Protein AF-A0AAF0KQP5-F1 (afdb_monomer_lite)

Structure (mmCIF, N/CA/C/O backbone):
data_AF-A0AAF0KQP5-F1
#
_entry.id   AF-A0AAF0KQP5-F1
#
loop_
_atom_site.group_PDB
_atom_site.id
_atom_site.type_symbol
_atom_site.label_atom_id
_atom_site.label_alt_id
_atom_site.label_comp_id
_atom_site.label_asym_id
_atom_site.label_entity_id
_atom_site.label_seq_id
_atom_site.pdbx_PDB_ins_code
_atom_site.Cartn_x
_atom_site.Cartn_y
_atom_site.Cartn_z
_atom_site.occupancy
_atom_site.B_iso_or_equiv
_atom_site.auth_seq_id
_atom_site.auth_comp_id
_atom_site.auth_asym_id
_atom_site.auth_atom_id
_atom_site.pdbx_PDB_model_num
ATOM 1 N N . MET A 1 1 ? 13.961 -15.107 -1.367 1.00 47.12 1 MET A N 1
ATOM 2 C CA . MET A 1 1 ? 13.129 -13.951 -0.973 1.00 47.12 1 MET A CA 1
ATOM 3 C C . MET A 1 1 ? 11.724 -14.183 -1.497 1.00 47.12 1 MET A C 1
ATOM 5 O O . MET A 1 1 ? 11.609 -14.449 -2.691 1.00 47.12 1 MET A O 1
ATOM 9 N N . ARG A 1 2 ? 10.715 -14.210 -0.618 1.00 50.97 2 ARG A N 1
ATOM 10 C CA . ARG A 1 2 ? 9.311 -14.435 -0.998 1.00 50.97 2 ARG A CA 1
ATOM 11 C C . ARG A 1 2 ? 8.728 -13.140 -1.572 1.00 50.97 2 ARG A C 1
ATOM 13 O O . ARG A 1 2 ? 9.056 -12.061 -1.087 1.00 50.97 2 ARG A O 1
ATOM 20 N N . ASP A 1 3 ? 7.950 -13.262 -2.641 1.00 56.28 3 ASP A N 1
ATOM 21 C CA . ASP A 1 3 ? 7.254 -12.137 -3.270 1.00 56.28 3 ASP A CA 1
ATOM 22 C C . ASP A 1 3 ? 5.958 -11.833 -2.529 1.00 56.28 3 ASP A C 1
ATOM 24 O O . ASP A 1 3 ? 5.258 -12.753 -2.108 1.00 56.28 3 ASP A O 1
ATOM 28 N N . THR A 1 4 ? 5.624 -10.551 -2.381 1.00 55.00 4 THR A N 1
ATOM 29 C CA . THR A 1 4 ? 4.336 -10.152 -1.810 1.00 55.00 4 THR A CA 1
ATOM 30 C C . THR A 1 4 ? 3.235 -10.321 -2.865 1.00 55.00 4 THR A C 1
ATOM 32 O O . THR A 1 4 ? 3.429 -9.887 -4.004 1.00 55.00 4 THR A O 1
ATOM 35 N N . PRO A 1 5 ? 2.079 -10.920 -2.526 1.00 57.53 5 PRO A N 1
ATOM 36 C CA . PRO A 1 5 ? 0.927 -10.970 -3.412 1.00 57.53 5 PRO A CA 1
ATOM 37 C C . PRO A 1 5 ? 0.431 -9.557 -3.720 1.00 57.53 5 PRO A C 1
ATOM 39 O O . PRO A 1 5 ? 0.281 -8.724 -2.827 1.00 57.53 5 PRO A O 1
ATOM 42 N N . ILE A 1 6 ? 0.203 -9.298 -5.004 1.00 62.84 6 ILE A N 1
ATOM 43 C CA . ILE A 1 6 ? -0.215 -8.007 -5.544 1.00 62.84 6 ILE A CA 1
ATOM 44 C C . ILE A 1 6 ? -1.263 -8.231 -6.647 1.00 62.84 6 ILE A C 1
ATOM 46 O O . ILE A 1 6 ? -1.119 -9.194 -7.406 1.00 62.84 6 ILE A O 1
ATOM 50 N N . PRO A 1 7 ? -2.273 -7.351 -6.798 1.00 70.25 7 PRO A N 1
ATOM 51 C CA . PRO A 1 7 ? -2.627 -6.218 -5.932 1.00 70.25 7 PRO A CA 1
ATOM 52 C C . PRO A 1 7 ? -3.073 -6.620 -4.514 1.00 70.25 7 PRO A C 1
ATOM 54 O O . PRO A 1 7 ? -3.452 -7.764 -4.270 1.00 70.25 7 PRO A O 1
ATOM 57 N N . ILE A 1 8 ? -3.030 -5.652 -3.592 1.00 76.81 8 ILE A N 1
ATOM 58 C CA . ILE A 1 8 ? -3.618 -5.764 -2.249 1.00 76.81 8 ILE A CA 1
ATOM 59 C C . ILE A 1 8 ? -4.880 -4.907 -2.223 1.00 76.81 8 ILE A C 1
ATOM 61 O O . ILE A 1 8 ? -4.806 -3.697 -2.449 1.00 76.81 8 ILE A O 1
ATOM 65 N N . THR A 1 9 ? -6.016 -5.532 -1.928 1.00 78.75 9 THR A N 1
ATOM 66 C CA . THR A 1 9 ? -7.320 -4.868 -1.790 1.00 78.75 9 THR A CA 1
ATOM 67 C C . THR A 1 9 ? -7.953 -5.218 -0.447 1.00 78.75 9 THR A C 1
ATOM 69 O O . THR A 1 9 ? -7.864 -6.368 -0.012 1.00 78.75 9 THR A O 1
ATOM 72 N N . VAL A 1 10 ? -8.605 -4.251 0.196 1.00 78.62 10 VAL A N 1
ATOM 73 C CA . VAL A 1 10 ? -9.382 -4.446 1.432 1.00 78.62 10 VAL A CA 1
ATOM 74 C C . VAL A 1 10 ? -10.782 -3.905 1.192 1.00 78.62 10 VAL A C 1
ATOM 76 O O . VAL A 1 10 ? -10.909 -2.727 0.897 1.00 78.62 10 VAL A O 1
ATOM 79 N N . GLU A 1 11 ? -11.818 -4.743 1.285 1.00 76.88 11 GLU A N 1
ATOM 80 C CA . GLU A 1 11 ? -13.216 -4.315 1.060 1.00 76.88 11 GLU A CA 1
ATOM 81 C C . GLU A 1 11 ? -13.423 -3.601 -0.294 1.00 76.88 11 GLU A C 1
ATOM 83 O O . GLU A 1 11 ? -14.128 -2.605 -0.406 1.00 76.88 11 GLU A O 1
ATOM 88 N N . GLY A 1 12 ? -12.749 -4.086 -1.342 1.00 76.56 12 GLY A N 1
ATOM 89 C CA . GLY A 1 12 ? -12.778 -3.475 -2.676 1.00 76.56 12 GLY A CA 1
ATOM 90 C C . GLY A 1 12 ? -11.893 -2.231 -2.840 1.00 76.56 12 GLY A C 1
ATOM 91 O O . GLY A 1 12 ? -11.678 -1.794 -3.968 1.00 76.56 12 GLY A O 1
ATOM 92 N N . GLU A 1 13 ? -11.314 -1.702 -1.760 1.00 83.00 13 GLU A N 1
ATOM 93 C CA . GLU A 1 13 ? -10.404 -0.556 -1.779 1.00 83.00 13 GLU A CA 1
ATOM 94 C C . GLU A 1 13 ? -8.976 -1.006 -2.153 1.00 83.00 13 GLU A C 1
ATOM 96 O O . GLU A 1 13 ? -8.345 -1.765 -1.401 1.00 83.00 13 GLU A O 1
ATOM 101 N N . PRO A 1 14 ? -8.430 -0.604 -3.319 1.00 86.81 14 PRO A N 1
ATOM 102 C CA . PRO A 1 14 ? -7.062 -0.935 -3.696 1.00 86.81 14 PRO A CA 1
ATOM 103 C C . PRO A 1 14 ? -6.021 -0.193 -2.855 1.00 86.81 14 PRO A C 1
ATOM 105 O O . PRO A 1 14 ? -5.731 0.982 -3.071 1.00 86.81 14 PRO A O 1
ATOM 108 N N . ILE A 1 15 ? -5.362 -0.932 -1.966 1.00 89.75 15 ILE A N 1
ATOM 109 C CA . ILE A 1 15 ? -4.274 -0.427 -1.121 1.00 89.75 15 ILE A CA 1
ATOM 110 C C . ILE A 1 15 ? -2.980 -0.291 -1.920 1.00 89.75 15 ILE A C 1
ATOM 112 O O . ILE A 1 15 ? -2.255 0.699 -1.804 1.00 89.75 15 ILE A O 1
ATOM 116 N N . LEU A 1 16 ? -2.678 -1.297 -2.743 1.00 87.44 16 LEU A N 1
ATOM 117 C CA . LEU A 1 16 ? -1.441 -1.354 -3.508 1.00 87.44 16 LEU A CA 1
ATOM 118 C C . LEU A 1 16 ? -1.691 -1.958 -4.888 1.00 87.44 16 LEU A C 1
ATOM 120 O O . LEU A 1 16 ? -2.066 -3.127 -5.008 1.00 87.44 16 LEU A O 1
ATOM 124 N N . ILE A 1 17 ? -1.446 -1.159 -5.926 1.00 85.25 17 ILE A N 1
ATOM 125 C CA . ILE A 1 17 ? -1.570 -1.558 -7.329 1.00 85.25 17 ILE A CA 1
ATOM 126 C C . ILE A 1 17 ? -0.213 -1.432 -8.012 1.00 85.25 17 ILE A C 1
ATOM 128 O O . ILE A 1 17 ? 0.473 -0.415 -7.887 1.00 85.25 17 ILE A O 1
ATOM 132 N N . PHE A 1 18 ? 0.111 -2.439 -8.822 1.00 80.69 18 PHE A N 1
ATOM 133 C CA . PHE A 1 18 ? 1.209 -2.389 -9.775 1.00 80.69 18 PHE A CA 1
ATOM 134 C C . PHE A 1 18 ? 0.685 -2.600 -11.187 1.00 80.69 18 PHE A C 1
ATOM 136 O O . PHE A 1 18 ? -0.139 -3.480 -11.427 1.00 80.69 18 PHE A O 1
ATOM 143 N N . ALA A 1 19 ? 1.186 -1.811 -12.131 1.00 77.69 19 ALA A N 1
ATOM 144 C CA . ALA A 1 19 ? 0.907 -2.000 -13.546 1.00 77.69 19 ALA A CA 1
ATOM 145 C C . ALA A 1 19 ? 2.209 -1.989 -14.359 1.00 77.69 19 ALA A C 1
ATOM 147 O O . ALA A 1 19 ? 3.138 -1.244 -14.020 1.00 77.69 19 ALA A O 1
ATOM 148 N N . PRO A 1 20 ? 2.285 -2.773 -15.452 1.00 71.56 20 PRO A N 1
ATOM 149 C CA . PRO A 1 20 ? 3.423 -2.735 -16.356 1.00 71.56 20 PRO A CA 1
ATOM 150 C C . PRO A 1 20 ? 3.731 -1.312 -16.858 1.00 71.56 20 PRO A C 1
ATOM 152 O O . PRO A 1 20 ? 2.839 -0.455 -16.920 1.00 71.56 20 PRO A O 1
ATOM 155 N N . PRO A 1 21 ? 4.983 -1.042 -17.260 1.00 71.62 21 PRO A N 1
ATOM 156 C CA . PRO A 1 21 ? 5.338 0.226 -17.879 1.00 71.62 21 PRO A CA 1
ATOM 157 C C . PRO A 1 21 ? 4.533 0.494 -19.158 1.00 71.62 21 PRO A C 1
ATOM 159 O O . PRO A 1 21 ? 4.351 -0.400 -19.978 1.00 71.62 21 PRO A O 1
ATOM 162 N N . ARG A 1 22 ? 4.128 1.751 -19.393 1.00 72.44 22 ARG A N 1
ATOM 163 C CA . ARG A 1 22 ? 3.423 2.147 -20.635 1.00 72.44 22 ARG A CA 1
ATOM 164 C C . ARG A 1 22 ? 4.296 2.095 -21.892 1.00 72.44 22 ARG A C 1
ATOM 166 O O . ARG A 1 22 ? 3.774 2.054 -22.998 1.00 72.44 22 ARG A O 1
ATOM 173 N N . ARG A 1 23 ? 5.617 2.177 -21.731 1.00 77.44 23 ARG A N 1
ATOM 174 C CA . ARG A 1 23 ? 6.595 2.136 -22.824 1.00 77.44 23 ARG A CA 1
ATOM 175 C C . ARG A 1 23 ? 7.513 0.946 -22.610 1.00 77.44 23 ARG A C 1
ATOM 177 O O . ARG A 1 23 ? 7.899 0.682 -21.470 1.00 77.44 23 ARG A O 1
ATOM 184 N N . SER A 1 24 ? 7.915 0.285 -23.692 1.00 64.06 24 SER A N 1
ATOM 185 C CA . SER A 1 24 ? 9.032 -0.658 -23.682 1.00 64.06 24 SER A CA 1
ATOM 186 C C . SER A 1 24 ? 10.245 0.067 -23.101 1.00 64.06 24 SER A C 1
ATOM 188 O O . SER A 1 24 ? 10.770 0.988 -23.717 1.00 64.06 24 SER A O 1
ATOM 190 N N . ASN A 1 25 ? 10.626 -0.315 -21.884 1.00 67.69 25 ASN A N 1
ATOM 191 C CA . ASN A 1 25 ? 11.652 0.282 -21.028 1.00 67.69 25 ASN A CA 1
ATOM 192 C C . ASN A 1 25 ? 11.264 1.319 -19.950 1.00 67.69 25 ASN A C 1
ATOM 194 O O . ASN A 1 25 ? 12.149 1.821 -19.255 1.00 67.69 25 ASN A O 1
ATOM 198 N N . GLY A 1 26 ? 9.982 1.599 -19.726 1.00 68.69 26 GLY A N 1
ATOM 199 C CA . GLY A 1 26 ? 9.563 2.469 -18.620 1.00 68.69 26 GLY A CA 1
ATOM 200 C C . GLY A 1 26 ? 9.690 1.820 -17.230 1.00 68.69 26 GLY A C 1
ATOM 201 O O . GLY A 1 26 ? 9.978 0.627 -17.101 1.00 68.69 26 GLY A O 1
ATOM 202 N N . ALA A 1 27 ? 9.433 2.608 -16.185 1.00 74.38 27 ALA A N 1
ATOM 203 C CA . ALA A 1 27 ? 9.273 2.103 -14.823 1.00 74.38 27 ALA A CA 1
ATOM 204 C C . ALA A 1 27 ? 7.907 1.417 -14.645 1.00 74.38 27 ALA A C 1
ATOM 206 O O . ALA A 1 27 ? 6.914 1.838 -15.246 1.00 74.38 27 ALA A O 1
ATOM 207 N N . THR A 1 28 ? 7.857 0.384 -13.800 1.00 78.44 28 THR A N 1
ATOM 208 C CA . THR A 1 28 ? 6.590 -0.175 -13.301 1.00 78.44 28 THR A CA 1
ATOM 209 C C . THR A 1 28 ? 5.797 0.945 -12.629 1.00 78.44 28 TH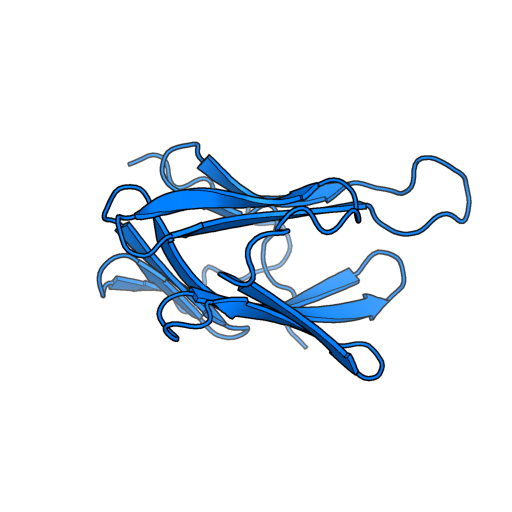R A C 1
ATOM 211 O O . THR A 1 28 ? 6.370 1.768 -11.912 1.00 78.44 28 THR A O 1
ATOM 214 N N . ARG A 1 29 ? 4.494 1.026 -12.904 1.00 84.94 29 ARG A N 1
ATOM 215 C CA . ARG A 1 29 ? 3.613 2.010 -12.269 1.00 84.94 29 ARG A CA 1
ATOM 216 C C . ARG A 1 29 ? 3.158 1.469 -10.929 1.00 84.94 29 ARG A C 1
ATOM 218 O O . ARG A 1 29 ? 2.676 0.344 -10.862 1.00 84.94 29 ARG A O 1
ATOM 225 N N . ILE A 1 30 ? 3.293 2.293 -9.907 1.00 87.25 30 ILE A N 1
ATOM 226 C CA . ILE A 1 30 ? 2.921 2.009 -8.532 1.00 87.25 30 ILE A CA 1
ATOM 227 C C . ILE A 1 30 ? 1.829 3.003 -8.163 1.00 87.25 30 ILE A C 1
ATOM 229 O O . ILE A 1 30 ? 2.003 4.207 -8.360 1.00 87.25 30 ILE A O 1
ATOM 233 N N . SER A 1 31 ? 0.724 2.503 -7.624 1.00 91.62 31 SER A N 1
ATOM 234 C CA . SER A 1 31 ? -0.246 3.332 -6.916 1.00 91.62 31 SER A CA 1
ATOM 235 C C . SER A 1 31 ? -0.429 2.787 -5.507 1.00 91.62 31 SER A C 1
ATOM 237 O O . SER A 1 31 ? -0.580 1.579 -5.325 1.00 91.62 31 SER A O 1
ATOM 239 N N . VAL A 1 32 ? -0.394 3.680 -4.519 1.00 93.81 32 VAL A N 1
ATOM 240 C CA . VAL A 1 32 ? -0.532 3.348 -3.097 1.00 93.81 32 VAL A CA 1
ATOM 241 C C . VAL A 1 32 ? -1.603 4.224 -2.479 1.00 93.81 32 VAL A C 1
ATOM 243 O O . VAL A 1 32 ? -1.553 5.451 -2.615 1.00 93.81 32 VAL A O 1
ATOM 246 N N . ARG A 1 33 ? -2.529 3.591 -1.768 1.00 95.12 33 ARG A N 1
ATOM 247 C CA . ARG A 1 33 ? -3.581 4.245 -1.001 1.00 95.12 33 ARG A CA 1
ATOM 248 C C . ARG A 1 33 ? -3.612 3.653 0.398 1.00 95.12 33 ARG A C 1
ATOM 250 O O . ARG A 1 33 ? -3.707 2.443 0.554 1.00 95.12 33 ARG A O 1
ATOM 257 N N . LEU A 1 34 ? -3.493 4.505 1.406 1.00 94.88 34 LEU A N 1
ATOM 258 C CA . LEU A 1 34 ? -3.527 4.123 2.819 1.00 94.88 34 LEU A CA 1
ATOM 259 C C . LEU A 1 34 ? -4.579 4.981 3.516 1.00 94.88 3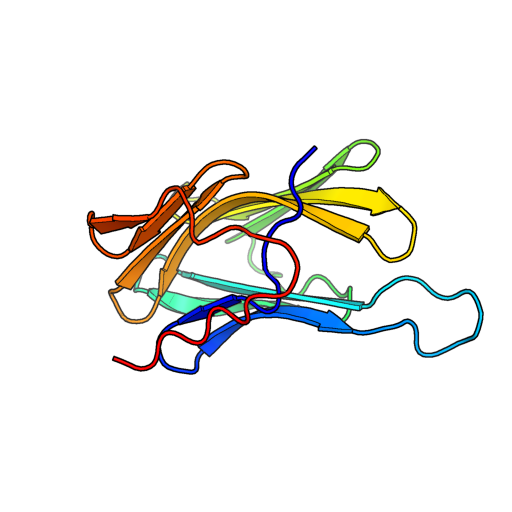4 LEU A C 1
ATOM 261 O O . LEU A 1 34 ? -4.889 6.067 3.035 1.00 94.88 34 LEU A O 1
ATOM 265 N N . GLY A 1 35 ? -5.126 4.528 4.638 1.00 93.75 35 GLY A N 1
ATOM 266 C CA . GLY A 1 35 ? -6.037 5.367 5.405 1.00 93.75 35 GLY A CA 1
ATOM 267 C C . GLY A 1 35 ? -5.312 6.436 6.223 1.00 93.75 35 GLY A C 1
ATOM 268 O O . GLY A 1 35 ? -4.198 6.219 6.713 1.00 93.75 35 GLY A O 1
ATOM 269 N N . ALA A 1 36 ? -5.957 7.594 6.342 1.00 92.12 36 ALA A N 1
ATOM 270 C CA . ALA A 1 36 ? -5.610 8.657 7.274 1.00 92.12 36 ALA A CA 1
ATOM 271 C C . ALA A 1 36 ? -5.931 8.257 8.727 1.00 92.12 36 ALA A C 1
ATOM 273 O O . ALA A 1 36 ? -6.398 7.153 9.004 1.00 92.12 36 ALA A O 1
ATOM 274 N N . ALA A 1 37 ? -5.710 9.183 9.662 1.00 88.75 37 ALA A N 1
ATOM 275 C CA . ALA A 1 37 ? -5.945 8.970 11.092 1.00 88.75 37 ALA A CA 1
ATOM 276 C C . ALA A 1 37 ? -7.393 8.589 11.448 1.00 88.75 37 ALA A C 1
ATOM 278 O O . ALA A 1 37 ? -7.628 7.923 12.453 1.00 88.75 37 ALA A O 1
ATOM 279 N N . ASP A 1 38 ? -8.359 9.006 10.634 1.00 90.12 38 ASP A N 1
ATOM 280 C CA . ASP A 1 38 ? -9.780 8.668 10.758 1.00 90.12 38 ASP A CA 1
ATOM 281 C C . ASP A 1 38 ? -10.170 7.394 9.978 1.00 90.12 38 ASP A C 1
ATOM 283 O O . ASP A 1 38 ? -11.327 6.981 9.998 1.00 90.12 38 ASP A O 1
ATOM 287 N N . GLY A 1 39 ? -9.217 6.755 9.294 1.00 89.88 39 GLY A N 1
ATOM 288 C CA . GLY A 1 39 ? -9.449 5.607 8.424 1.00 89.88 39 GLY A CA 1
ATOM 289 C C . GLY A 1 39 ? -9.955 5.959 7.022 1.00 89.88 39 GLY A C 1
ATOM 290 O O . GLY A 1 39 ? -10.217 5.041 6.241 1.00 89.88 39 GLY A O 1
ATOM 291 N N . THR A 1 40 ? -10.077 7.244 6.673 1.00 92.69 40 THR A N 1
ATOM 292 C CA . THR A 1 40 ? -10.460 7.680 5.324 1.00 92.69 40 THR A CA 1
ATOM 293 C C . THR A 1 40 ? -9.338 7.355 4.331 1.00 92.69 40 THR A C 1
ATOM 295 O O . THR A 1 40 ? -8.186 7.705 4.598 1.00 92.69 40 THR A O 1
ATOM 298 N N . PRO A 1 41 ? -9.621 6.716 3.179 1.00 92.94 41 PRO A N 1
ATOM 299 C CA . PRO A 1 41 ? -8.611 6.449 2.158 1.00 92.94 41 PRO A CA 1
ATOM 300 C C . PRO A 1 41 ? -7.927 7.721 1.640 1.00 92.94 41 PRO A C 1
ATOM 302 O O . PRO A 1 41 ? -8.583 8.669 1.212 1.00 92.94 41 PRO A O 1
ATOM 305 N N . VAL A 1 42 ? -6.595 7.711 1.594 1.00 94.69 42 VAL A N 1
ATOM 306 C CA . VAL A 1 42 ? -5.763 8.778 1.027 1.00 94.69 42 VAL A CA 1
ATOM 307 C C . VAL A 1 42 ? -4.882 8.208 -0.071 1.00 94.69 42 VAL A C 1
ATOM 309 O O . VAL A 1 42 ? -4.094 7.284 0.145 1.00 94.69 42 VAL A O 1
ATOM 312 N N . GLN A 1 43 ? -4.984 8.784 -1.269 1.00 96.00 43 GLN A N 1
ATOM 313 C CA . GLN A 1 43 ? -4.070 8.476 -2.362 1.00 96.00 43 GLN A CA 1
ATOM 314 C C . GLN A 1 43 ? -2.690 9.067 -2.050 1.00 96.00 43 GLN A C 1
ATOM 316 O O . GLN A 1 43 ? -2.528 10.283 -2.059 1.00 96.00 43 GLN A O 1
ATOM 321 N N . LEU A 1 44 ? -1.690 8.221 -1.801 1.00 96.38 44 LEU A N 1
ATOM 322 C CA . LEU A 1 44 ? -0.322 8.676 -1.526 1.00 96.38 44 LEU A CA 1
ATOM 323 C C . LEU A 1 44 ? 0.515 8.748 -2.794 1.00 96.38 44 LEU A C 1
ATOM 325 O O . LEU A 1 44 ? 1.200 9.737 -3.045 1.00 96.38 44 LEU A O 1
ATOM 329 N N . ILE A 1 45 ? 0.444 7.691 -3.601 1.00 95.19 45 ILE A N 1
ATOM 330 C CA . ILE A 1 45 ? 1.112 7.621 -4.897 1.00 95.19 45 ILE A CA 1
ATOM 331 C C . ILE A 1 45 ? 0.070 7.275 -5.943 1.00 95.19 45 ILE A C 1
ATOM 333 O O . ILE A 1 45 ? -0.578 6.247 -5.792 1.00 95.19 45 ILE A O 1
ATOM 337 N N . ASP A 1 46 ? -0.072 8.061 -7.004 1.00 92.94 46 ASP A N 1
ATOM 338 C CA . ASP A 1 46 ? -0.879 7.696 -8.171 1.00 92.94 46 ASP A CA 1
ATOM 339 C C . ASP A 1 46 ? 0.013 7.544 -9.404 1.00 92.94 46 ASP A C 1
ATOM 341 O O . ASP A 1 46 ? 0.546 8.512 -9.939 1.00 92.94 46 ASP A O 1
ATOM 345 N N . GLY A 1 47 ? 0.228 6.306 -9.849 1.00 88.88 47 GLY A N 1
ATOM 346 C CA . GLY A 1 47 ? 0.995 6.035 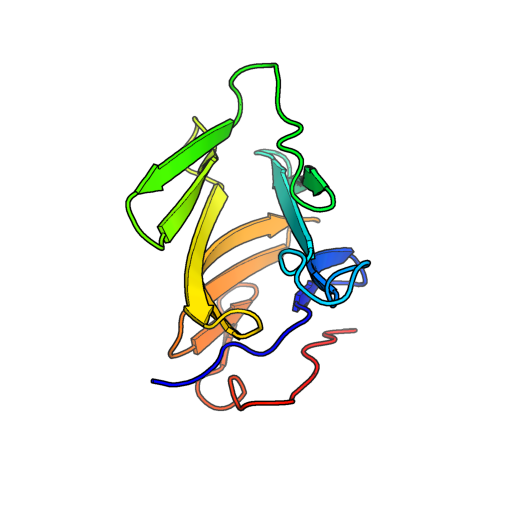-11.057 1.00 88.88 47 GLY A CA 1
ATOM 347 C C . GLY A 1 47 ? 2.423 6.579 -11.019 1.00 88.88 47 GLY A C 1
ATOM 348 O O . GLY A 1 47 ? 2.889 7.063 -12.049 1.00 88.88 47 GLY A O 1
ATOM 349 N N . ASN A 1 48 ? 3.098 6.447 -9.874 1.00 89.38 48 ASN A N 1
ATOM 350 C CA . ASN A 1 48 ? 4.418 6.997 -9.525 1.00 89.38 48 ASN A CA 1
ATOM 351 C C . ASN A 1 48 ? 4.459 8.494 -9.171 1.00 89.38 48 ASN A C 1
ATOM 353 O O . ASN A 1 48 ? 5.546 9.015 -8.928 1.00 89.38 48 ASN A O 1
ATOM 357 N N . GLU A 1 49 ? 3.324 9.188 -9.104 1.00 93.12 49 GLU A N 1
ATOM 358 C CA . GLU A 1 49 ? 3.268 10.578 -8.647 1.00 93.12 49 GLU A CA 1
ATOM 359 C C . GLU A 1 49 ? 2.929 10.645 -7.154 1.00 93.12 49 GLU A C 1
ATOM 361 O O . GLU A 1 49 ? 1.894 10.131 -6.736 1.00 93.12 49 GLU A O 1
ATOM 366 N N . TRP A 1 50 ? 3.775 11.297 -6.353 1.00 95.44 50 TRP A N 1
ATOM 367 C CA . TRP A 1 50 ? 3.471 11.615 -4.955 1.00 95.44 50 TRP A CA 1
ATOM 368 C C . TRP A 1 50 ? 2.388 12.696 -4.881 1.00 95.44 50 TRP A C 1
ATOM 370 O O . TRP A 1 50 ? 2.542 13.758 -5.481 1.00 95.44 50 TRP A O 1
ATOM 380 N N . LYS A 1 51 ? 1.294 12.434 -4.160 1.00 97.44 51 LYS A N 1
ATOM 381 C CA . LYS A 1 51 ? 0.122 13.328 -4.104 1.00 97.44 51 LYS A CA 1
ATOM 382 C C . LYS A 1 51 ? 0.023 14.200 -2.842 1.00 97.44 51 LYS A C 1
ATOM 384 O O . LYS A 1 51 ? -0.435 15.333 -2.985 1.00 97.44 51 LYS A O 1
ATOM 389 N N . PRO A 1 52 ? 0.414 13.743 -1.634 1.00 94.44 52 PRO A N 1
ATOM 390 C CA . PRO A 1 52 ? 0.307 14.563 -0.430 1.00 94.44 52 PRO A CA 1
ATOM 391 C C . PRO A 1 52 ? 1.099 15.873 -0.527 1.00 94.44 52 PRO A C 1
ATOM 393 O O . PRO A 1 52 ? 2.277 15.873 -0.888 1.00 94.44 52 PRO A O 1
ATOM 396 N N . ASN A 1 53 ? 0.460 16.985 -0.163 1.00 93.69 53 ASN A N 1
ATOM 397 C CA . ASN A 1 53 ? 1.021 18.339 -0.245 1.00 93.69 53 ASN A CA 1
ATOM 398 C C . ASN A 1 53 ? 0.879 19.154 1.057 1.00 93.69 53 ASN A C 1
ATOM 400 O O . ASN A 1 53 ? 1.348 20.286 1.124 1.00 93.69 53 ASN A O 1
ATOM 404 N N . ASP A 1 54 ? 0.270 18.577 2.092 1.00 92.19 54 ASP A N 1
ATOM 405 C CA . ASP A 1 54 ? -0.080 19.221 3.366 1.00 92.19 54 ASP A CA 1
ATOM 406 C C . ASP A 1 54 ? 0.842 18.810 4.532 1.00 92.19 54 ASP A C 1
ATOM 408 O O . ASP A 1 54 ? 0.646 19.229 5.671 1.00 92.19 54 ASP A O 1
ATOM 412 N N . GLY A 1 55 ? 1.847 17.970 4.264 1.00 92.50 55 GLY A N 1
ATOM 413 C CA . GLY A 1 55 ? 2.773 17.458 5.276 1.00 92.50 55 GLY A CA 1
ATOM 414 C C . GLY A 1 55 ? 2.186 16.380 6.193 1.00 92.50 55 GLY A C 1
ATOM 415 O O . GLY A 1 55 ? 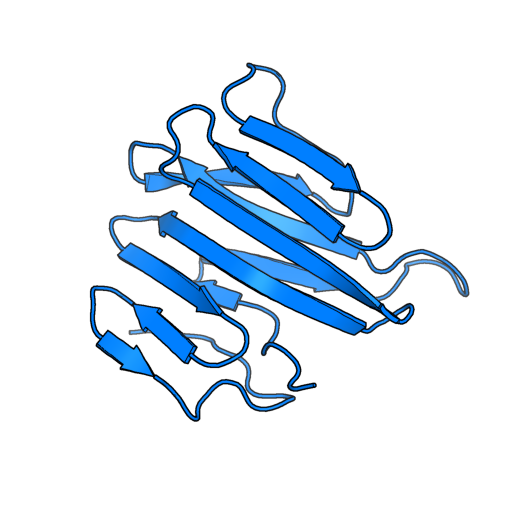2.835 16.006 7.170 1.00 92.50 55 GLY A O 1
ATOM 416 N N . SER A 1 56 ? 0.994 15.850 5.897 1.00 93.19 56 SER A N 1
ATOM 417 C CA . SER A 1 56 ? 0.398 14.728 6.643 1.00 93.19 56 SER A CA 1
ATOM 418 C C . SER A 1 56 ? 1.125 13.398 6.410 1.00 93.19 56 SER A C 1
ATOM 420 O O . SER A 1 56 ? 1.038 12.483 7.235 1.00 93.19 56 SER A O 1
ATOM 422 N N . TRP A 1 57 ? 1.890 13.318 5.319 1.00 96.44 57 TRP A N 1
ATOM 423 C CA . TRP A 1 57 ? 2.703 12.171 4.951 1.00 96.44 57 TRP A CA 1
ATOM 424 C C . TRP A 1 57 ? 4.098 12.586 4.496 1.00 96.44 57 TRP A C 1
ATOM 426 O O . TRP A 1 57 ? 4.301 13.633 3.878 1.00 96.44 57 TRP A O 1
ATOM 436 N N . HIS A 1 58 ? 5.051 11.696 4.733 1.00 96.31 58 HIS A N 1
ATOM 437 C CA . HIS A 1 58 ? 6.426 11.811 4.287 1.00 96.31 58 HIS A CA 1
ATOM 438 C C . HIS A 1 58 ? 6.764 10.701 3.301 1.00 96.31 58 HIS A C 1
ATOM 440 O O . HIS A 1 58 ? 6.434 9.535 3.525 1.00 96.31 58 HIS A O 1
ATOM 446 N N . PHE A 1 59 ? 7.478 11.077 2.244 1.00 95.75 59 PHE A N 1
ATOM 447 C CA . PHE A 1 59 ? 8.076 10.160 1.289 1.00 95.75 59 PHE A CA 1
ATOM 448 C C . PHE A 1 59 ? 9.597 10.192 1.418 1.00 95.75 59 PHE A C 1
ATOM 450 O O . PHE A 1 59 ? 10.202 11.263 1.469 1.00 95.75 59 PHE A O 1
ATOM 457 N N . LEU A 1 60 ? 10.219 9.018 1.435 1.00 96.06 60 LEU A N 1
ATOM 458 C CA . LEU A 1 60 ? 11.667 8.872 1.445 1.00 96.06 60 LEU A CA 1
ATOM 459 C C . LEU A 1 60 ? 12.087 7.769 0.475 1.00 96.06 60 LEU A C 1
ATOM 461 O O . LEU A 1 60 ? 11.627 6.636 0.576 1.00 96.06 60 LEU A O 1
ATOM 465 N N . LEU A 1 61 ? 13.023 8.095 -0.415 1.00 92.06 61 LEU A N 1
ATOM 466 C CA . LEU A 1 61 ? 13.719 7.133 -1.264 1.00 92.06 61 LEU A CA 1
ATOM 467 C C . LEU A 1 61 ? 15.158 6.972 -0.766 1.00 92.06 61 LEU A C 1
ATOM 469 O O . LEU A 1 61 ? 15.910 7.947 -0.711 1.00 92.06 61 LEU A O 1
ATOM 473 N N . ARG A 1 62 ? 15.558 5.747 -0.413 1.00 93.75 62 ARG A N 1
ATOM 474 C CA . ARG A 1 62 ? 16.952 5.400 -0.092 1.00 93.75 62 ARG A CA 1
ATOM 475 C C . ARG A 1 62 ? 17.355 4.126 -0.823 1.00 93.75 62 ARG A C 1
ATOM 477 O O . ARG A 1 62 ? 16.919 3.037 -0.460 1.00 93.75 62 ARG A O 1
ATOM 484 N N . GLY A 1 63 ? 18.214 4.262 -1.832 1.00 89.81 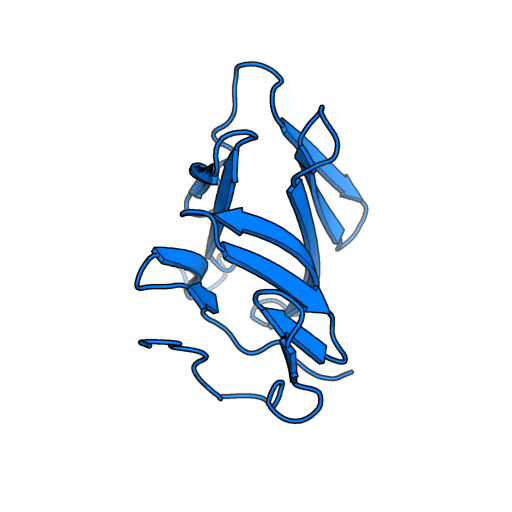63 GLY A N 1
ATOM 485 C CA . GLY A 1 63 ? 18.608 3.136 -2.680 1.00 89.81 63 GLY A CA 1
ATOM 486 C C . GLY A 1 63 ? 17.408 2.584 -3.451 1.00 89.81 63 GLY A C 1
ATOM 487 O O . GLY A 1 63 ? 16.776 3.318 -4.205 1.00 89.81 63 GLY A O 1
ATOM 488 N N . ASP A 1 64 ? 17.090 1.307 -3.240 1.00 86.06 64 ASP A N 1
ATOM 489 C CA . ASP A 1 64 ? 15.950 0.608 -3.843 1.00 86.06 64 ASP A CA 1
ATOM 490 C C . ASP A 1 64 ? 14.676 0.636 -2.973 1.00 86.06 64 ASP A C 1
ATOM 492 O O . ASP A 1 64 ? 13.663 0.043 -3.358 1.00 86.06 64 ASP A O 1
ATOM 496 N N . ARG A 1 65 ? 14.708 1.314 -1.815 1.00 91.56 65 ARG A N 1
ATOM 497 C CA . ARG A 1 65 ? 13.606 1.374 -0.843 1.00 91.56 65 ARG A CA 1
ATOM 498 C C . ARG A 1 65 ? 12.832 2.684 -0.885 1.00 91.56 65 ARG A C 1
ATOM 500 O O . ARG A 1 65 ? 13.410 3.765 -0.775 1.00 91.56 65 ARG A O 1
ATOM 507 N N . TYR A 1 66 ? 11.516 2.547 -0.945 1.00 93.50 66 TYR A N 1
ATOM 508 C CA . TYR A 1 66 ? 10.517 3.605 -0.938 1.00 93.50 66 TYR A CA 1
ATOM 509 C C . TYR A 1 66 ? 9.751 3.506 0.377 1.00 93.50 66 TYR A C 1
ATOM 511 O O . TYR A 1 66 ? 9.105 2.490 0.628 1.00 93.50 66 TYR A O 1
ATOM 519 N N . SER A 1 67 ? 9.810 4.548 1.197 1.00 95.56 67 SER A N 1
ATOM 520 C CA . SER A 1 67 ? 9.095 4.619 2.468 1.00 95.56 67 SER A CA 1
ATOM 521 C C . SER A 1 67 ? 8.071 5.744 2.431 1.00 95.56 67 SER A C 1
ATOM 523 O O . SER A 1 67 ? 8.413 6.896 2.167 1.00 95.56 67 SER A O 1
ATOM 525 N N . MET A 1 68 ? 6.826 5.404 2.743 1.00 96.81 68 MET A N 1
ATOM 526 C CA . MET A 1 68 ? 5.711 6.323 2.931 1.00 96.81 68 MET A CA 1
ATOM 527 C C . MET A 1 68 ? 5.257 6.223 4.381 1.00 96.81 68 MET A C 1
ATOM 529 O O . MET A 1 68 ? 4.897 5.140 4.840 1.00 96.81 68 MET A O 1
ATOM 533 N N . MET A 1 69 ? 5.303 7.330 5.113 1.00 96.94 69 MET A N 1
ATOM 534 C CA . MET A 1 69 ? 5.020 7.348 6.549 1.00 96.94 69 MET A CA 1
ATOM 535 C C . MET A 1 69 ? 4.068 8.485 6.864 1.00 96.94 69 MET A C 1
ATOM 537 O O . MET A 1 69 ? 4.320 9.618 6.457 1.00 96.94 69 MET A O 1
ATOM 541 N N . ALA A 1 70 ? 3.001 8.202 7.597 1.00 95.75 70 ALA A N 1
ATOM 542 C CA . ALA A 1 70 ? 2.157 9.257 8.125 1.00 95.75 70 ALA A CA 1
ATOM 543 C C . ALA A 1 70 ? 2.916 9.996 9.231 1.00 95.75 70 ALA A C 1
ATOM 545 O O . ALA A 1 70 ? 3.589 9.375 10.057 1.00 95.75 70 ALA A O 1
ATOM 546 N N . THR A 1 71 ? 2.776 11.315 9.293 1.00 92.88 71 THR A N 1
ATOM 547 C CA . THR A 1 71 ? 3.467 12.157 10.286 1.00 92.88 71 THR A CA 1
ATOM 548 C C . THR A 1 71 ? 3.063 11.808 11.721 1.00 92.88 71 THR A C 1
ATOM 550 O O . THR A 1 71 ? 3.856 11.941 12.650 1.00 92.88 71 THR A O 1
ATOM 553 N N . ARG A 1 72 ? 1.839 11.302 11.911 1.00 88.19 72 ARG A N 1
ATOM 554 C CA . ARG A 1 72 ? 1.318 10.844 13.210 1.00 88.19 72 ARG A CA 1
ATOM 555 C C . ARG A 1 72 ? 1.679 9.387 13.539 1.00 88.19 72 ARG A C 1
ATOM 557 O O . ARG A 1 72 ? 1.368 8.924 14.632 1.00 88.19 72 ARG A O 1
ATOM 564 N N . GLY A 1 73 ? 2.357 8.680 12.630 1.00 81.25 73 GLY A N 1
ATOM 565 C CA . GLY A 1 73 ? 2.891 7.329 12.837 1.00 81.25 73 GLY A CA 1
ATOM 566 C C . GLY A 1 73 ? 1.882 6.182 12.700 1.00 81.25 73 GLY A C 1
ATOM 567 O O . GLY A 1 73 ? 2.251 5.021 12.856 1.00 81.25 73 GLY A O 1
ATOM 568 N N . ASP A 1 74 ? 0.627 6.466 12.391 1.00 84.00 74 ASP A N 1
ATOM 569 C CA . ASP A 1 74 ? -0.460 5.502 12.190 1.00 84.00 74 ASP A CA 1
ATOM 570 C C . ASP A 1 74 ? -0.362 4.733 10.860 1.00 84.00 74 ASP A C 1
ATOM 572 O O . ASP A 1 74 ? -0.680 3.542 10.812 1.00 84.00 74 ASP A O 1
ATOM 576 N N . GLY A 1 75 ? 0.152 5.370 9.807 1.00 93.88 75 GLY A N 1
ATOM 577 C CA . GLY A 1 75 ? 0.369 4.762 8.493 1.00 93.88 75 GLY A CA 1
ATOM 578 C C . GLY A 1 75 ? 1.840 4.529 8.134 1.00 93.88 75 GLY A C 1
ATOM 579 O O . GLY A 1 75 ? 2.683 5.407 8.323 1.00 93.88 75 GLY A O 1
ATOM 580 N N . LEU A 1 76 ? 2.146 3.359 7.566 1.00 95.94 76 LEU A N 1
ATOM 581 C CA . LEU A 1 76 ? 3.466 2.995 7.044 1.00 95.94 76 LEU A CA 1
ATOM 582 C C . LEU A 1 76 ? 3.331 2.138 5.780 1.00 95.94 76 LEU A C 1
ATOM 584 O O . LEU A 1 76 ? 2.566 1.181 5.750 1.00 95.94 76 LEU A O 1
ATOM 588 N N . CYS A 1 77 ? 4.129 2.420 4.759 1.00 95.25 77 CYS A N 1
ATOM 589 C CA . CYS A 1 77 ? 4.354 1.510 3.644 1.00 95.25 77 CYS A CA 1
ATOM 590 C C . CYS A 1 77 ? 5.813 1.594 3.203 1.00 95.25 77 CYS A C 1
ATOM 592 O O . CYS A 1 77 ? 6.293 2.656 2.820 1.00 95.25 77 CYS A O 1
ATOM 594 N N . VAL A 1 78 ? 6.508 0.465 3.250 1.00 94.56 78 VAL A N 1
ATOM 595 C CA . VAL A 1 78 ? 7.888 0.281 2.818 1.00 94.56 78 VAL A CA 1
ATOM 596 C C . VAL A 1 78 ? 7.886 -0.714 1.670 1.00 94.56 78 VAL A C 1
ATOM 598 O O . VAL A 1 78 ? 7.567 -1.894 1.840 1.00 94.56 78 VAL A O 1
ATOM 601 N N . LEU A 1 79 ? 8.239 -0.221 0.490 1.00 90.81 79 LEU A N 1
ATOM 602 C CA . LEU A 1 79 ? 8.383 -1.008 -0.725 1.00 90.81 79 LEU A CA 1
ATOM 603 C C . LEU A 1 79 ? 9.857 -1.081 -1.104 1.00 90.81 79 LEU A C 1
ATOM 605 O O . LEU A 1 79 ? 10.584 -0.098 -0.967 1.00 90.81 79 LEU A O 1
ATOM 609 N N . ARG A 1 80 ? 10.288 -2.213 -1.654 1.00 87.44 80 ARG A N 1
ATOM 610 C CA . ARG A 1 80 ? 11.627 -2.362 -2.224 1.00 87.44 80 ARG A CA 1
ATOM 611 C C . ARG A 1 80 ? 11.563 -2.853 -3.661 1.00 87.44 80 ARG A C 1
ATOM 613 O O . ARG A 1 80 ? 10.923 -3.866 -3.945 1.00 87.44 80 ARG A O 1
ATOM 620 N N . ILE A 1 81 ? 12.237 -2.155 -4.571 1.00 79.31 81 ILE A N 1
ATOM 621 C CA . ILE A 1 81 ? 12.351 -2.568 -5.972 1.00 79.31 81 ILE A CA 1
ATOM 622 C C . ILE A 1 81 ? 13.450 -3.626 -6.080 1.00 79.31 81 ILE A C 1
ATOM 624 O O . ILE A 1 81 ? 14.633 -3.323 -6.026 1.00 79.31 81 ILE A O 1
ATOM 628 N N . VAL A 1 82 ? 13.055 -4.887 -6.248 1.00 77.19 82 VAL A N 1
ATOM 629 C CA . VAL A 1 82 ? 13.985 -6.024 -6.351 1.00 77.19 82 VAL A CA 1
ATOM 630 C C . VAL A 1 82 ? 14.485 -6.200 -7.784 1.00 77.19 82 VAL A C 1
ATOM 632 O O . VAL A 1 82 ? 15.640 -6.541 -8.013 1.00 77.19 82 VAL A O 1
ATOM 635 N N . ALA A 1 83 ? 13.599 -5.983 -8.753 1.00 71.50 83 ALA A N 1
ATOM 636 C CA . ALA A 1 83 ? 13.904 -5.959 -10.177 1.00 71.50 83 ALA A CA 1
ATOM 637 C C . ALA A 1 83 ? 12.898 -5.046 -10.889 1.00 71.50 83 ALA A C 1
ATOM 639 O O . ALA A 1 83 ? 11.914 -4.603 -10.299 1.00 71.50 83 ALA A O 1
ATOM 640 N N . ARG A 1 84 ? 13.108 -4.792 -12.184 1.00 64.88 84 ARG A N 1
ATOM 641 C CA . ARG A 1 84 ? 12.305 -3.840 -12.974 1.00 64.88 84 ARG A CA 1
ATOM 642 C C . ARG A 1 84 ? 10.785 -4.046 -12.874 1.00 64.88 84 ARG A C 1
ATOM 644 O O . ARG A 1 84 ? 10.024 -3.085 -12.947 1.00 64.88 84 ARG A O 1
ATOM 651 N N . ASN A 1 85 ? 10.361 -5.292 -12.717 1.00 64.62 85 ASN A N 1
ATOM 652 C CA . ASN A 1 85 ? 8.976 -5.749 -12.628 1.00 64.62 85 ASN A CA 1
ATOM 653 C C . ASN A 1 85 ? 8.683 -6.495 -11.314 1.00 64.62 85 ASN A C 1
ATOM 655 O O . ASN A 1 85 ? 7.689 -7.209 -11.232 1.00 64.62 85 ASN A O 1
ATOM 659 N N . ARG A 1 86 ? 9.558 -6.375 -10.309 1.00 69.75 86 ARG A N 1
ATOM 660 C CA . ARG A 1 86 ? 9.455 -7.113 -9.050 1.00 69.75 86 ARG A CA 1
ATOM 661 C C . ARG A 1 86 ? 9.609 -6.157 -7.881 1.00 69.75 86 ARG A C 1
ATOM 663 O O . ARG A 1 86 ? 10.686 -5.600 -7.668 1.00 69.75 86 ARG A O 1
ATOM 670 N N . ILE A 1 87 ? 8.533 -5.992 -7.125 1.00 76.56 87 ILE A N 1
ATOM 671 C CA . ILE A 1 87 ? 8.473 -5.099 -5.972 1.00 76.56 87 ILE A CA 1
ATOM 672 C C . ILE A 1 87 ? 8.067 -5.932 -4.763 1.00 76.56 87 ILE A C 1
ATOM 674 O O . ILE A 1 87 ? 7.117 -6.706 -4.831 1.00 76.56 87 ILE A O 1
ATOM 678 N N . ALA A 1 88 ? 8.823 -5.799 -3.679 1.00 80.50 88 ALA A N 1
ATOM 679 C CA . ALA A 1 88 ? 8.534 -6.441 -2.407 1.00 80.50 88 ALA A CA 1
ATOM 680 C C . ALA A 1 88 ? 7.900 -5.422 -1.460 1.00 80.50 88 ALA A C 1
ATOM 682 O O . ALA A 1 88 ? 8.396 -4.301 -1.342 1.00 80.50 88 ALA A O 1
ATOM 683 N N . VAL A 1 89 ? 6.837 -5.817 -0.767 1.00 86.56 89 VAL A N 1
ATOM 684 C CA . VAL A 1 89 ? 6.319 -5.069 0.381 1.00 86.56 89 VAL A CA 1
ATOM 685 C C . VAL A 1 89 ? 7.087 -5.552 1.603 1.00 86.56 89 VAL A C 1
ATOM 687 O O . VAL A 1 89 ? 6.883 -6.671 2.070 1.00 86.56 89 VAL A O 1
ATOM 690 N N . GLU A 1 90 ? 8.014 -4.733 2.091 1.00 89.50 90 GLU A N 1
ATOM 691 C CA . GLU A 1 90 ? 8.791 -5.056 3.293 1.00 89.50 90 GLU A CA 1
ATOM 692 C C . GLU A 1 90 ? 7.976 -4.803 4.562 1.00 89.50 90 GLU A C 1
ATOM 694 O O . GLU A 1 90 ? 8.104 -5.539 5.535 1.00 89.50 90 GLU A O 1
ATOM 699 N N . HIS A 1 91 ? 7.114 -3.786 4.547 1.00 92.06 91 HIS A N 1
ATOM 700 C CA . HIS A 1 91 ? 6.154 -3.543 5.619 1.00 92.06 91 HIS A CA 1
ATOM 701 C C . HIS A 1 91 ? 5.033 -2.651 5.103 1.00 92.06 91 HIS A C 1
ATOM 703 O O . HIS A 1 91 ? 5.294 -1.615 4.507 1.00 92.06 91 HIS A O 1
ATOM 709 N N . LEU A 1 92 ? 3.786 -3.008 5.353 1.00 93.12 92 LEU A N 1
ATOM 710 C CA . LEU A 1 92 ? 2.636 -2.135 5.179 1.00 93.12 92 LEU A CA 1
ATOM 711 C C . LEU A 1 92 ? 1.834 -2.175 6.469 1.00 93.12 92 LEU A C 1
ATOM 713 O O . LEU A 1 92 ? 1.538 -3.255 6.956 1.00 93.12 92 LEU A O 1
ATOM 717 N N . ARG A 1 93 ? 1.481 -1.020 7.020 1.00 94.50 93 ARG A N 1
ATOM 718 C CA . ARG A 1 93 ? 0.573 -0.877 8.155 1.00 94.50 93 ARG A CA 1
ATOM 719 C C . ARG A 1 93 ? -0.371 0.278 7.878 1.00 94.50 93 ARG A C 1
ATOM 721 O O . ARG A 1 93 ? 0.073 1.394 7.617 1.00 94.50 93 ARG A O 1
ATOM 728 N N . THR A 1 94 ? -1.668 0.024 7.945 1.00 94.31 94 THR A N 1
ATOM 729 C CA . THR A 1 94 ? -2.679 1.062 7.756 1.00 94.31 94 THR A CA 1
ATOM 730 C C . THR A 1 94 ? -3.983 0.688 8.446 1.00 94.31 94 THR A C 1
ATOM 732 O O . THR A 1 94 ? -4.238 -0.483 8.722 1.00 94.31 94 THR A O 1
ATOM 735 N N . THR A 1 95 ? -4.805 1.693 8.731 1.00 93.62 95 THR A N 1
ATOM 736 C CA . THR A 1 95 ? -6.211 1.502 9.084 1.00 93.62 95 THR A CA 1
ATOM 737 C C . THR A 1 95 ? -7.038 2.168 8.006 1.00 93.62 95 THR A C 1
ATOM 739 O O . THR A 1 95 ? -6.845 3.352 7.779 1.00 93.62 95 THR A O 1
ATOM 742 N N . ILE A 1 96 ? -7.927 1.440 7.340 1.00 90.38 96 ILE A N 1
ATOM 743 C CA . ILE A 1 96 ? -8.757 1.972 6.253 1.00 90.38 96 ILE A CA 1
ATOM 744 C C . ILE A 1 96 ? -10.172 1.426 6.395 1.00 90.38 96 ILE A C 1
ATOM 746 O O . ILE A 1 96 ? -10.334 0.249 6.702 1.00 90.38 96 ILE A O 1
ATOM 750 N N . HIS A 1 97 ? -11.190 2.279 6.279 1.00 89.00 97 HIS A N 1
ATOM 751 C CA . HIS A 1 97 ? -12.585 1.899 6.563 1.00 89.00 97 HIS A CA 1
ATOM 752 C C . HIS A 1 97 ? -12.768 1.223 7.943 1.00 89.00 97 HIS A C 1
ATOM 754 O O . HIS A 1 97 ? -13.580 0.324 8.121 1.00 89.00 97 HIS A O 1
ATOM 760 N N . GLY A 1 98 ? -11.968 1.622 8.940 1.00 89.19 98 GLY A N 1
ATOM 761 C CA . GLY A 1 98 ? -11.974 1.019 10.282 1.00 89.19 98 GLY A CA 1
ATOM 762 C C . GLY A 1 98 ? -11.267 -0.341 10.397 1.00 89.19 98 GLY A C 1
ATOM 763 O O . GLY A 1 98 ? -11.136 -0.862 11.504 1.00 89.19 98 GLY A O 1
ATOM 764 N N . ARG A 1 99 ? -10.757 -0.891 9.290 1.00 88.94 99 ARG A N 1
ATOM 765 C CA . ARG A 1 99 ? -10.056 -2.178 9.216 1.00 88.94 99 ARG A CA 1
ATOM 766 C C . ARG A 1 99 ? -8.560 -1.971 9.384 1.00 88.94 99 ARG A C 1
ATOM 768 O O . ARG A 1 99 ? -7.957 -1.182 8.657 1.00 88.94 99 ARG A O 1
ATOM 775 N N . LYS A 1 100 ? -7.936 -2.694 10.310 1.00 91.81 100 LYS A N 1
ATOM 776 C CA . LYS A 1 100 ? -6.487 -2.642 10.540 1.00 91.81 100 LYS A CA 1
ATOM 777 C C . LYS A 1 100 ? -5.799 -3.682 9.678 1.00 91.81 100 LYS A C 1
ATOM 779 O O . LYS A 1 100 ? -5.976 -4.876 9.905 1.00 91.81 100 LYS A O 1
ATOM 784 N N . LEU A 1 101 ? -4.984 -3.227 8.738 1.00 91.00 101 LEU A N 1
ATOM 785 C CA . LEU A 1 101 ? -4.186 -4.061 7.853 1.00 91.00 101 LEU A CA 1
ATOM 786 C C . LEU A 1 101 ? -2.710 -3.937 8.223 1.00 91.00 101 LEU A C 1
ATOM 788 O O . LEU A 1 101 ? -2.171 -2.833 8.314 1.00 91.00 101 LEU A O 1
ATOM 792 N N . GLU A 1 102 ? -2.039 -5.074 8.350 1.00 91.94 102 GLU A N 1
ATOM 793 C CA . GLU A 1 102 ? -0.587 -5.128 8.413 1.00 91.94 102 GLU A CA 1
ATOM 794 C C . GLU A 1 102 ? -0.050 -6.250 7.519 1.00 91.94 102 GLU A C 1
ATOM 796 O O . GLU A 1 102 ? -0.540 -7.376 7.552 1.00 91.94 102 GLU A O 1
ATOM 801 N N . VAL A 1 103 ? 0.935 -5.940 6.682 1.00 88.44 103 VAL A N 1
ATOM 802 C CA . VAL A 1 103 ? 1.531 -6.861 5.710 1.00 88.44 103 VAL A CA 1
ATOM 803 C C . VAL A 1 103 ? 3.038 -6.814 5.854 1.00 88.44 103 VAL A C 1
ATOM 805 O O . VAL A 1 103 ? 3.639 -5.743 5.891 1.00 88.44 103 VAL A O 1
ATOM 808 N N . THR A 1 104 ? 3.648 -7.985 5.892 1.00 86.75 104 THR A N 1
ATOM 809 C CA . THR A 1 104 ? 5.096 -8.184 5.877 1.00 86.75 104 THR A CA 1
ATOM 810 C C . THR A 1 104 ? 5.432 -9.257 4.835 1.00 86.75 104 THR A C 1
ATOM 812 O O . THR A 1 104 ? 4.520 -9.881 4.286 1.00 86.75 104 THR A O 1
ATOM 815 N N . PRO A 1 105 ? 6.717 -9.525 4.556 1.00 80.69 105 PRO A N 1
ATOM 816 C CA . PRO A 1 105 ? 7.108 -10.633 3.690 1.00 80.69 105 PRO A CA 1
ATOM 817 C C . PRO A 1 105 ? 6.658 -12.010 4.194 1.00 80.69 105 PRO A C 1
ATOM 819 O O . PRO A 1 105 ? 6.544 -12.938 3.394 1.00 80.69 105 PRO A O 1
ATOM 822 N N . ASP A 1 106 ? 6.416 -12.143 5.499 1.00 80.50 106 ASP A N 1
ATOM 823 C CA . ASP A 1 106 ? 6.185 -13.435 6.148 1.00 80.50 106 ASP A CA 1
ATOM 824 C C . ASP A 1 106 ? 4.719 -13.663 6.520 1.00 80.50 106 ASP A C 1
ATOM 826 O O . ASP A 1 106 ? 4.278 -14.803 6.639 1.00 80.50 106 ASP A O 1
ATOM 830 N N . TRP A 1 107 ? 3.949 -12.595 6.728 1.00 84.19 107 TRP A N 1
ATOM 831 C CA . TRP A 1 107 ? 2.553 -12.705 7.136 1.00 84.19 107 TRP A CA 1
ATOM 832 C C . TRP A 1 107 ? 1.725 -11.475 6.773 1.00 84.19 107 TRP A C 1
ATOM 834 O O . TRP A 1 107 ? 2.221 -10.358 6.624 1.00 84.19 107 TRP A O 1
ATOM 844 N N . LEU A 1 108 ? 0.422 -11.709 6.679 1.00 85.56 108 LEU A N 1
ATOM 845 C CA . LEU A 1 108 ? -0.640 -10.721 6.553 1.00 85.56 108 LEU A CA 1
ATOM 846 C C . LEU A 1 108 ? -1.478 -10.773 7.831 1.00 85.56 108 LEU A C 1
ATOM 848 O O . LEU A 1 108 ? -1.793 -11.855 8.317 1.00 85.56 108 LEU A O 1
ATOM 852 N N . GLN A 1 109 ? -1.869 -9.633 8.376 1.00 88.88 109 GLN A N 1
ATOM 853 C CA . GLN A 1 109 ? -2.762 -9.540 9.521 1.00 88.88 109 GLN A CA 1
ATOM 854 C C . GLN A 1 109 ? -3.874 -8.543 9.234 1.00 88.88 109 GLN A C 1
ATOM 856 O O . GLN A 1 109 ? -3.616 -7.440 8.758 1.00 88.88 109 GLN A O 1
ATOM 861 N N . ILE A 1 110 ? -5.108 -8.938 9.544 1.00 88.31 110 ILE A N 1
ATOM 862 C CA . ILE A 1 110 ? -6.289 -8.090 9.397 1.00 88.31 110 ILE A CA 1
ATOM 863 C C . ILE A 1 110 ? -7.108 -8.175 10.671 1.00 88.31 110 ILE A C 1
ATOM 865 O O . ILE A 1 110 ? -7.458 -9.274 11.095 1.00 88.31 110 ILE A O 1
ATOM 869 N N . ASP A 1 111 ? -7.361 -7.028 11.296 1.00 90.00 111 ASP A N 1
ATOM 870 C CA . ASP A 1 111 ? -8.100 -6.912 12.560 1.00 90.00 111 ASP A CA 1
ATOM 871 C C . ASP A 1 111 ? -7.616 -7.902 13.632 1.00 90.00 111 ASP A C 1
ATOM 873 O O . ASP A 1 111 ? -8.388 -8.535 14.346 1.00 90.00 111 ASP A O 1
ATOM 877 N N . GLY A 1 112 ? -6.295 -8.084 13.711 1.00 87.81 112 GLY A N 1
ATOM 878 C CA . GLY A 1 112 ? -5.649 -9.002 14.654 1.00 87.81 112 GLY A CA 1
ATOM 879 C C . GLY A 1 112 ? -5.600 -10.470 14.213 1.00 87.81 112 GLY A C 1
ATOM 880 O O . GLY A 1 112 ? -4.842 -11.245 14.792 1.00 87.81 112 GLY A O 1
ATOM 881 N N . LYS A 1 113 ? -6.318 -10.870 13.157 1.00 87.38 113 LYS A N 1
ATOM 882 C CA . LYS A 1 113 ? -6.241 -12.225 12.596 1.00 87.38 113 LYS A CA 1
ATOM 883 C C . LYS A 1 113 ? -5.073 -12.342 11.620 1.00 87.38 113 LYS A C 1
ATOM 885 O O . LYS A 1 113 ? -5.031 -11.636 10.615 1.00 87.38 113 LYS A O 1
ATOM 890 N N . ARG A 1 114 ? -4.132 -13.246 11.911 1.00 87.44 114 ARG A N 1
ATOM 891 C CA . ARG A 1 114 ? -2.884 -13.434 11.153 1.00 87.44 114 ARG A CA 1
ATOM 892 C C . ARG A 1 114 ? -2.959 -14.606 10.169 1.00 87.44 114 ARG A C 1
ATOM 894 O O . ARG A 1 114 ? -3.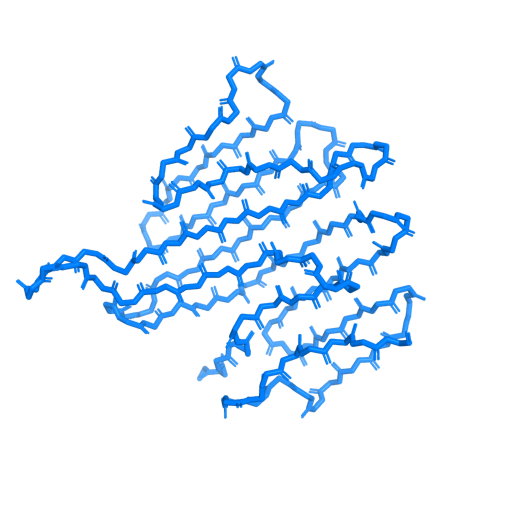524 -15.652 10.475 1.00 87.44 114 ARG A O 1
ATOM 901 N N . TYR A 1 115 ? -2.329 -14.432 9.013 1.00 82.50 115 TYR A N 1
ATOM 902 C CA . TYR A 1 115 ? -2.236 -15.369 7.898 1.00 82.50 115 TYR A CA 1
ATOM 903 C C . TYR A 1 115 ? -0.766 -15.482 7.466 1.00 82.50 115 TYR A C 1
ATOM 905 O O . TYR A 1 115 ? -0.185 -14.494 7.025 1.00 82.50 115 TYR A O 1
ATOM 913 N N . VAL A 1 116 ? -0.163 -16.667 7.595 1.00 76.75 116 VAL A N 1
ATOM 914 C CA . VAL A 1 116 ? 1.296 -16.876 7.426 1.00 76.75 116 VAL A CA 1
ATOM 915 C C . VAL A 1 116 ? 1.647 -17.592 6.103 1.00 76.75 116 VAL A C 1
ATOM 917 O O . VAL A 1 116 ? 2.740 -17.423 5.578 1.00 76.75 116 VAL A O 1
ATOM 920 N N . ASP A 1 117 ? 0.687 -18.287 5.478 1.00 64.31 117 ASP A N 1
ATOM 921 C CA . ASP A 1 117 ? 0.916 -19.084 4.251 1.00 64.31 117 ASP A CA 1
ATOM 922 C C . ASP A 1 117 ? 0.162 -18.578 3.009 1.00 64.31 117 ASP A C 1
ATOM 924 O O . ASP A 1 117 ? 0.177 -19.208 1.956 1.00 64.31 117 ASP A O 1
ATOM 928 N N . ARG A 1 118 ? -0.518 -17.429 3.110 1.00 58.22 118 ARG A N 1
ATOM 929 C CA . ARG A 1 118 ? -1.274 -16.835 1.985 1.00 58.22 118 ARG A CA 1
ATOM 930 C C . ARG A 1 118 ? -0.460 -15.844 1.148 1.00 58.22 118 ARG A C 1
ATOM 932 O O . ARG A 1 118 ? -0.957 -15.319 0.157 1.00 58.22 118 ARG A O 1
ATOM 939 N N . ILE A 1 119 ? 0.794 -15.609 1.530 1.00 54.25 119 ILE A N 1
ATOM 940 C CA . ILE A 1 119 ? 1.753 -14.737 0.842 1.00 54.25 119 ILE A CA 1
ATOM 941 C C . ILE A 1 119 ? 2.612 -15.615 -0.076 1.00 54.25 119 ILE A C 1
ATOM 943 O O . ILE A 1 119 ? 3.793 -15.862 0.156 1.00 54.25 119 ILE A O 1
ATOM 947 N N . GLY A 1 120 ? 1.957 -16.189 -1.085 1.00 47.03 120 GLY A N 1
ATOM 948 C CA . GLY A 1 120 ? 2.579 -16.970 -2.151 1.00 47.03 120 GLY A CA 1
ATOM 949 C C . GLY A 1 120 ? 2.381 -16.274 -3.496 1.00 47.03 120 GLY A C 1
ATOM 950 O O . GLY A 1 120 ? 1.303 -15.733 -3.762 1.00 47.03 120 GLY A O 1
ATOM 951 N N . SER A 1 121 ? 3.423 -16.282 -4.334 1.00 41.88 121 SER A N 1
ATOM 952 C CA . SER A 1 121 ? 3.454 -15.653 -5.660 1.00 41.88 121 SER A CA 1
ATOM 953 C C . SER A 1 121 ? 2.206 -16.001 -6.477 1.00 41.88 121 SER A C 1
ATOM 955 O O . SER A 1 121 ? 1.997 -17.163 -6.818 1.00 41.88 121 SER A O 1
ATOM 957 N N . GLY A 1 122 ? 1.392 -14.996 -6.800 1.00 39.69 122 GLY A N 1
ATOM 958 C CA . GLY A 1 122 ? 0.235 -15.148 -7.687 1.00 39.69 122 GLY A CA 1
ATOM 959 C C . GLY A 1 122 ? -1.121 -15.309 -7.000 1.00 39.69 122 GLY A C 1
ATOM 960 O O . GLY A 1 122 ? -2.123 -15.425 -7.699 1.00 39.69 122 GLY A O 1
ATOM 961 N N . THR A 1 123 ? -1.198 -15.269 -5.666 1.00 38.84 123 THR A N 1
ATOM 962 C CA . THR A 1 123 ? -2.507 -15.203 -4.997 1.00 38.84 123 THR A CA 1
ATOM 963 C C . THR A 1 123 ? -3.003 -13.760 -5.018 1.00 38.84 123 THR A C 1
ATOM 965 O O . THR A 1 123 ? -2.428 -12.901 -4.355 1.00 38.84 123 THR A O 1
ATOM 968 N N . LEU A 1 124 ? -4.060 -13.477 -5.779 1.00 41.75 124 LEU A N 1
ATOM 969 C CA . LEU A 1 124 ? -4.832 -12.247 -5.617 1.00 41.75 124 LEU A CA 1
ATOM 970 C C . LEU A 1 124 ? -5.417 -12.252 -4.201 1.00 41.75 124 LEU A C 1
ATOM 972 O O . LEU A 1 124 ? -6.257 -13.094 -3.891 1.00 41.75 124 LEU A O 1
ATOM 976 N N . ILE A 1 125 ? -4.983 -11.337 -3.332 1.00 43.62 125 ILE A N 1
ATOM 977 C CA . ILE A 1 125 ? -5.667 -11.112 -2.054 1.00 43.62 125 ILE A CA 1
ATOM 978 C C . ILE A 1 125 ? -6.773 -10.085 -2.308 1.00 43.62 125 ILE A C 1
ATOM 980 O O . ILE A 1 125 ? -6.666 -8.908 -1.966 1.00 43.62 125 ILE A O 1
ATOM 984 N N . GLY A 1 126 ? -7.828 -10.563 -2.967 1.00 39.94 126 GLY A N 1
ATOM 985 C CA . GLY A 1 126 ? -9.163 -9.992 -2.866 1.00 39.94 126 GLY A CA 1
ATOM 986 C C . GLY A 1 126 ? -9.801 -10.546 -1.603 1.00 39.94 126 GLY A C 1
ATOM 987 O O . GLY A 1 126 ? -10.177 -11.714 -1.572 1.00 39.94 126 GLY A O 1
ATOM 988 N N . LEU A 1 127 ? -9.852 -9.758 -0.532 1.00 41.97 127 LEU A N 1
ATOM 989 C CA . LEU A 1 127 ? -10.664 -10.103 0.630 1.00 41.97 127 LEU A CA 1
ATOM 990 C C . LEU A 1 127 ? -11.971 -9.334 0.507 1.00 41.97 127 LEU A C 1
ATOM 992 O O . LEU A 1 127 ? -12.119 -8.243 1.054 1.00 41.97 127 LEU A O 1
ATOM 996 N N . GLU A 1 128 ? -12.876 -9.907 -0.279 1.00 38.25 128 GLU A N 1
ATOM 997 C CA . GLU A 1 128 ? -14.306 -9.701 -0.090 1.00 38.25 128 GLU A CA 1
ATOM 998 C C . GLU A 1 128 ? -14.693 -10.533 1.141 1.00 38.25 128 GLU A C 1
ATOM 1000 O O . GLU A 1 128 ? -14.431 -11.739 1.185 1.00 38.25 128 GLU A O 1
ATOM 1005 N N . LEU A 1 129 ? -15.201 -9.873 2.181 1.00 38.19 129 LEU A N 1
ATOM 1006 C CA . LEU A 1 129 ? -15.871 -10.528 3.303 1.00 38.19 129 LEU A CA 1
ATOM 1007 C C . LEU A 1 129 ? -17.376 -10.356 3.146 1.00 38.19 129 LEU A C 1
ATOM 1009 O O . LEU A 1 129 ? -17.782 -9.237 2.762 1.00 38.19 129 LEU A O 1
#

Sequence (129 aa):
MRDTPIPITVEGEPILIFAPPRRSNGATRISVRLGAADGTPVQLIDGNEWKPNDGSWHFLLRGDRYSMMATRGDGLCVLRIVARNRIAVEHLRTTIHGRKLEVTPDWLQIDGKRYVDRIGSGTLIGLEL

Radius of gyration: 13.97 Å; chains: 1; bounding box: 34×38×38 Å

Foldseek 3Di:
DFAFDPQDDDQNRGQWHWDDDPDPPDAIFIWGWAAAPVQAIDTQAGRNDGDDDPQQWDWDDDPQWIWIAGPVRQWIWIWGPPDRRGIHTQWGWHRHPNWTWIDHSQWIDIPRRIDGPQRHPPDHPPPDD

pLDDT: mean 81.25, std 16.09, range [38.19, 97.44]

Secondary structure (DSSP, 8-state):
-PPPPSSEEETTEEEEEEE--SSTT-PPEEEEEEE-TTS-EEEEEETTEE---SSSEEEEEETTEEEEEETTSS-EEEEEEEETTEEEEEEEEEEETTEEEEE-SS-EEETTEEESS---TT--EEE--